Protein AF-A0A531KC43-F1 (afdb_monomer_lite)

Foldseek 3Di:
DDDDDPPPVVVVVVVVVVVVVVVVVVVVVVVVVVVVVVVLQVQLQVQEDPQADEPVRHDPDAHRRPSGHVSNHSND

Secondary structure (DSSP, 8-state):
-----SHHHHHHHHHHHHHHHHHHHHHHHHHHHHHHHHHHHHHHHHT--TTS--SSS---PPP--TTHHHHHHHH-

Structure (mmCIF, N/CA/C/O backbone):
data_AF-A0A531KC43-F1
#
_entry.id   AF-A0A531KC43-F1
#
loop_
_atom_site.group_PDB
_atom_site.id
_atom_site.type_symbol
_atom_site.label_atom_id
_atom_site.label_alt_id
_atom_site.label_comp_id
_atom_site.label_asym_id
_atom_site.label_entity_id
_atom_site.label_seq_id
_atom_site.pdbx_PDB_ins_code
_atom_site.Cartn_x
_atom_site.Cartn_y
_atom_site.Cartn_z
_atom_site.occupancy
_atom_site.B_iso_or_equiv
_atom_site.auth_seq_id
_atom_site.auth_comp_id
_atom_site.auth_asym_id
_atom_site.auth_atom_id
_atom_site.pdbx_PDB_model_num
ATOM 1 N N . MET A 1 1 ? -34.244 -3.957 52.387 1.00 45.28 1 MET A N 1
ATOM 2 C CA . MET A 1 1 ? -34.337 -4.540 51.031 1.00 45.28 1 MET A CA 1
ATOM 3 C C . MET A 1 1 ? -33.917 -3.479 50.018 1.00 45.28 1 MET A C 1
ATOM 5 O O . MET A 1 1 ? -34.693 -2.577 49.749 1.00 45.28 1 MET A O 1
ATOM 9 N N . ARG A 1 2 ? -32.674 -3.506 49.521 1.00 50.84 2 ARG A N 1
ATOM 10 C CA . ARG A 1 2 ? -32.220 -2.634 48.422 1.00 50.84 2 ARG A CA 1
ATOM 11 C C . ARG A 1 2 ? -31.542 -3.523 47.387 1.00 50.84 2 ARG A C 1
ATOM 13 O O . ARG A 1 2 ? -30.393 -3.905 47.547 1.00 50.84 2 ARG A O 1
ATOM 20 N N . SER A 1 3 ? -32.294 -3.891 46.363 1.00 65.31 3 SER A N 1
ATOM 21 C CA . SER A 1 3 ? -31.802 -4.537 45.151 1.00 65.31 3 SER A CA 1
ATOM 22 C C . SER A 1 3 ? -32.326 -3.739 43.968 1.00 65.31 3 SER A C 1
ATOM 24 O O . SER A 1 3 ? -33.494 -3.359 43.978 1.00 65.31 3 SER A O 1
ATOM 26 N N . GLY A 1 4 ? -31.471 -3.503 42.967 1.00 59.84 4 GLY A N 1
ATOM 27 C CA . GLY A 1 4 ? -31.968 -3.363 41.596 1.00 59.84 4 GLY A CA 1
ATOM 28 C C . GLY A 1 4 ? -31.539 -2.170 40.741 1.00 59.84 4 GLY A C 1
ATOM 29 O O . GLY A 1 4 ? -32.207 -1.944 39.744 1.00 59.84 4 GLY A O 1
ATOM 30 N N . ALA A 1 5 ? -30.464 -1.426 41.034 1.00 60.72 5 ALA A N 1
ATOM 31 C CA . ALA A 1 5 ? -30.043 -0.307 40.163 1.00 60.72 5 ALA A CA 1
ATOM 32 C C . ALA A 1 5 ? -28.601 -0.398 39.617 1.00 60.72 5 ALA A C 1
ATOM 34 O O . ALA A 1 5 ? -28.009 0.622 39.285 1.00 60.72 5 ALA A O 1
ATOM 35 N N . SER A 1 6 ? -28.020 -1.599 39.506 1.00 56.94 6 SER A N 1
ATOM 36 C CA . SER A 1 6 ? -26.620 -1.777 39.056 1.00 56.94 6 SER A CA 1
ATOM 37 C C . SER A 1 6 ? -26.459 -2.195 37.586 1.00 56.94 6 SER A C 1
ATOM 39 O O . SER A 1 6 ? -25.346 -2.182 37.076 1.00 56.94 6 SER A O 1
ATOM 41 N N . ALA A 1 7 ? -27.541 -2.545 36.886 1.00 61.38 7 ALA A N 1
ATOM 42 C CA . ALA A 1 7 ? -27.482 -3.016 35.499 1.00 61.38 7 ALA A CA 1
ATOM 43 C C . ALA A 1 7 ? -27.366 -1.905 34.426 1.00 61.38 7 ALA A C 1
ATOM 4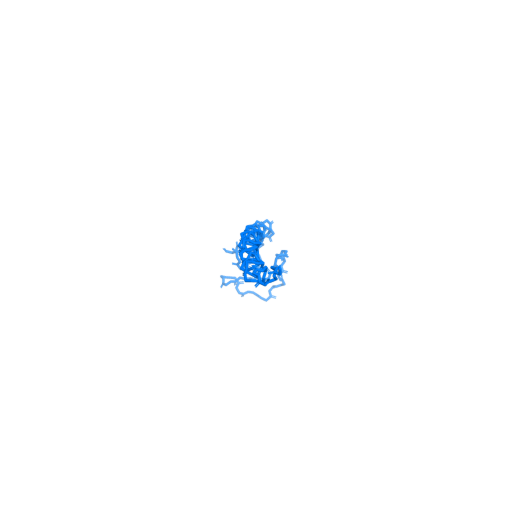5 O O . ALA A 1 7 ? -26.545 -2.060 33.525 1.00 61.38 7 ALA A O 1
ATOM 46 N N . PRO A 1 8 ? -28.117 -0.781 34.481 1.00 61.31 8 PRO A N 1
ATOM 47 C CA . PRO A 1 8 ? -28.099 0.187 33.379 1.00 61.31 8 PRO A CA 1
ATOM 48 C C . PRO A 1 8 ? -26.804 1.013 33.318 1.00 61.31 8 PRO A C 1
ATOM 50 O O . PRO A 1 8 ? -26.336 1.324 32.227 1.00 61.31 8 PRO A O 1
ATOM 53 N N . LEU A 1 9 ? -26.185 1.314 34.469 1.00 61.31 9 LEU A N 1
ATOM 54 C CA . LEU A 1 9 ? -24.895 2.016 34.526 1.00 61.31 9 LEU A CA 1
ATOM 55 C C . LEU A 1 9 ? -23.748 1.162 33.965 1.00 61.31 9 LEU A C 1
ATOM 57 O O . LEU A 1 9 ? -22.989 1.641 33.132 1.00 61.31 9 LEU A O 1
ATOM 61 N N . ALA A 1 10 ? -23.672 -0.123 34.330 1.00 65.69 10 ALA A N 1
ATOM 62 C CA . ALA A 1 10 ? -22.594 -1.010 33.882 1.00 65.69 10 ALA A CA 1
ATOM 63 C C . ALA A 1 10 ? -22.605 -1.265 32.361 1.00 65.69 10 ALA A C 1
ATOM 65 O O . ALA A 1 10 ? -21.548 -1.351 31.732 1.00 65.69 10 ALA A O 1
ATOM 66 N N . VAL A 1 11 ? -23.793 -1.370 31.752 1.00 69.38 11 VAL A N 1
ATOM 67 C CA . VAL A 1 11 ? -23.933 -1.541 30.294 1.00 69.38 11 VAL A CA 1
ATOM 68 C C . VAL A 1 11 ? -23.530 -0.260 29.561 1.00 69.38 11 VAL A C 1
ATOM 70 O O . VAL A 1 11 ? -22.771 -0.330 28.594 1.00 69.38 11 VAL A O 1
ATOM 73 N N . ALA A 1 12 ? -23.957 0.904 30.061 1.00 70.88 12 ALA A N 1
ATOM 74 C CA . ALA A 1 12 ? -23.544 2.192 29.516 1.00 70.88 12 ALA A CA 1
ATOM 75 C C . ALA A 1 12 ? -22.019 2.375 29.615 1.00 70.88 12 ALA A C 1
ATOM 77 O O . ALA A 1 12 ? -21.382 2.698 28.616 1.00 70.88 12 ALA A O 1
ATOM 78 N N . ASP A 1 13 ? -21.402 2.104 30.767 1.00 73.62 13 ASP A N 1
ATOM 79 C CA . ASP A 1 13 ? -19.947 2.216 30.949 1.00 73.62 13 ASP A CA 1
ATOM 80 C C . ASP A 1 13 ? -19.167 1.305 29.986 1.00 73.62 13 ASP A C 1
ATOM 82 O O . ASP A 1 13 ? -18.144 1.704 29.417 1.00 73.62 13 ASP A O 1
ATOM 86 N N . THR A 1 14 ? -19.689 0.103 29.729 1.00 79.12 14 THR A N 1
ATOM 87 C CA . THR A 1 14 ? -19.107 -0.854 28.777 1.00 79.12 14 THR A CA 1
ATOM 88 C C . THR A 1 14 ? -19.180 -0.336 27.337 1.00 79.12 14 THR A C 1
ATOM 90 O O . THR A 1 14 ? -18.184 -0.389 26.612 1.00 79.12 14 THR A O 1
ATOM 93 N N . GLU A 1 15 ? -20.318 0.225 26.918 1.00 78.94 15 GLU A N 1
ATOM 94 C CA . GLU A 1 15 ? -20.491 0.815 25.583 1.00 78.94 15 GLU A CA 1
ATOM 95 C C . GLU A 1 15 ? -19.530 1.996 25.353 1.00 78.94 15 GLU A C 1
ATOM 97 O O . GLU A 1 15 ? -18.843 2.076 24.325 1.00 78.94 15 GLU A O 1
ATOM 102 N N . HIS A 1 16 ? -19.401 2.881 26.346 1.00 83.94 16 HIS A N 1
ATOM 103 C CA . HIS A 1 16 ? -18.457 3.998 26.302 1.00 83.94 16 HIS A CA 1
ATOM 104 C C . HIS A 1 16 ? -17.002 3.507 26.242 1.00 83.94 16 HIS A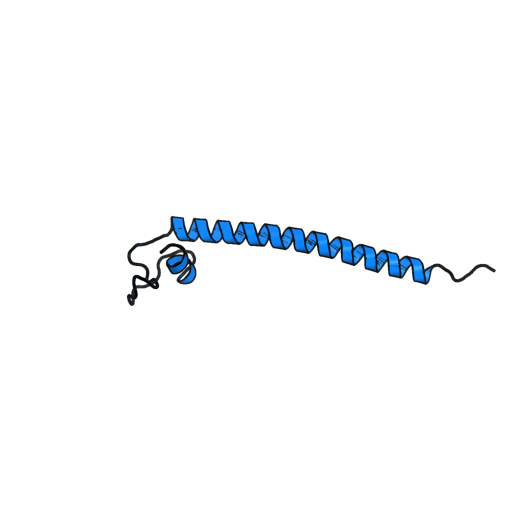 C 1
ATOM 106 O O . HIS A 1 16 ? -16.203 4.047 25.464 1.00 83.94 16 HIS A O 1
ATOM 112 N N . GLY A 1 17 ? -16.666 2.459 27.001 1.00 87.00 17 GLY A N 1
ATOM 113 C CA . GLY A 1 17 ? -15.353 1.815 26.999 1.00 87.00 17 GLY A CA 1
ATOM 114 C C . GLY A 1 17 ? -14.978 1.221 25.638 1.00 87.00 17 GLY A C 1
ATOM 115 O O . GLY A 1 17 ? -13.903 1.522 25.110 1.00 87.00 17 GLY A O 1
ATOM 116 N N . ILE A 1 18 ? -15.883 0.457 25.017 1.00 90.88 18 ILE A N 1
ATOM 117 C CA . ILE A 1 18 ? -15.684 -0.128 23.679 1.00 90.88 18 ILE A CA 1
ATOM 118 C C . ILE A 1 18 ? -15.516 0.977 22.632 1.00 90.88 18 ILE A C 1
ATOM 120 O O . ILE A 1 18 ? -14.584 0.929 21.830 1.00 90.88 18 ILE A O 1
ATOM 124 N N . ARG A 1 19 ? -16.351 2.024 22.661 1.00 90.38 19 ARG A N 1
ATOM 125 C CA . ARG A 1 19 ? -16.247 3.155 21.724 1.00 90.38 19 ARG A CA 1
ATOM 126 C C . ARG A 1 19 ? -14.940 3.935 21.889 1.00 90.38 19 ARG A C 1
ATOM 128 O O . ARG A 1 19 ? -14.383 4.438 20.909 1.00 90.38 19 ARG A O 1
ATOM 135 N N . ALA A 1 20 ? -14.451 4.096 23.117 1.00 89.62 20 ALA A N 1
ATOM 136 C CA . ALA A 1 20 ? -13.166 4.739 23.384 1.00 89.62 20 ALA A CA 1
ATOM 137 C C . ALA A 1 20 ? -11.991 3.877 22.896 1.00 89.62 20 ALA A C 1
ATOM 139 O O . ALA A 1 20 ? -11.071 4.397 22.263 1.00 89.62 20 ALA A O 1
ATOM 140 N N . PHE A 1 21 ? -12.045 2.565 23.129 1.00 92.81 21 PHE A N 1
ATOM 141 C CA . PHE A 1 21 ? -11.054 1.616 22.633 1.00 92.81 21 PHE A CA 1
ATOM 142 C C . PHE A 1 21 ? -11.021 1.579 21.101 1.00 92.81 21 PHE A C 1
ATOM 144 O O . PHE A 1 21 ? -9.956 1.765 20.513 1.00 92.81 21 PHE A O 1
ATOM 151 N N . ALA A 1 22 ? -12.180 1.436 20.452 1.00 94.38 22 ALA A N 1
ATOM 152 C CA . ALA A 1 22 ? -12.303 1.399 18.997 1.00 94.38 22 ALA A CA 1
ATOM 153 C C . ALA A 1 22 ? -11.703 2.652 18.345 1.00 94.38 22 ALA A C 1
ATOM 155 O O . ALA A 1 22 ? -10.893 2.537 17.430 1.00 94.38 22 ALA A O 1
ATOM 156 N N . ARG A 1 23 ? -11.998 3.850 18.873 1.00 94.75 23 ARG A N 1
ATOM 157 C CA . ARG A 1 23 ? -11.400 5.106 18.382 1.00 94.75 23 ARG A CA 1
ATOM 158 C C . ARG A 1 23 ? -9.873 5.105 18.449 1.00 94.75 23 ARG A C 1
ATOM 160 O O . ARG A 1 23 ? -9.221 5.548 17.508 1.00 94.75 23 ARG A O 1
ATOM 167 N N . ARG A 1 24 ? -9.293 4.584 19.534 1.00 93.56 24 ARG A N 1
ATOM 168 C CA . ARG A 1 24 ? -7.832 4.473 19.677 1.00 93.56 24 ARG A CA 1
ATOM 169 C C . ARG A 1 24 ? -7.245 3.476 18.681 1.00 93.56 24 ARG A C 1
ATOM 171 O O . ARG A 1 24 ? -6.200 3.758 18.106 1.00 93.56 24 ARG A O 1
ATOM 178 N N . GLN A 1 25 ? -7.909 2.341 18.456 1.00 96.00 25 GLN A N 1
ATOM 179 C CA . GLN A 1 25 ? -7.447 1.352 17.479 1.00 96.00 25 GLN A CA 1
ATOM 180 C C . GLN A 1 25 ? -7.521 1.887 16.052 1.00 96.00 25 GLN A C 1
ATOM 182 O O . GLN A 1 25 ? -6.547 1.758 15.321 1.00 96.00 25 GLN A O 1
ATOM 187 N N . VAL A 1 26 ? -8.609 2.569 15.681 1.00 96.50 26 VAL A N 1
ATOM 188 C CA . VAL A 1 26 ? -8.731 3.230 14.373 1.00 96.50 26 VAL A CA 1
ATOM 189 C C . VAL A 1 26 ? -7.591 4.222 14.168 1.00 96.50 26 VAL A C 1
ATOM 191 O O . VAL A 1 26 ? -6.924 4.163 13.143 1.00 96.50 26 VAL A O 1
ATOM 194 N N . GLY A 1 27 ? -7.291 5.071 15.157 1.00 95.75 27 GLY A N 1
ATOM 195 C CA . GLY A 1 27 ? -6.162 6.001 15.061 1.00 95.75 27 GLY A CA 1
ATOM 196 C C . GLY A 1 27 ? -4.818 5.297 14.828 1.00 95.75 27 GLY A C 1
ATOM 197 O O . GLY A 1 27 ? -4.031 5.727 13.987 1.00 95.75 27 GLY A O 1
ATOM 198 N N . ARG A 1 28 ? -4.569 4.179 15.520 1.00 96.69 28 ARG A N 1
ATOM 199 C CA . ARG A 1 28 ? -3.340 3.382 15.351 1.00 96.69 28 ARG A CA 1
ATOM 200 C C . ARG A 1 28 ? -3.274 2.701 13.986 1.00 96.69 28 ARG A C 1
ATOM 202 O O . ARG A 1 28 ? -2.218 2.722 13.367 1.00 96.69 28 ARG A O 1
ATOM 209 N N . LEU A 1 29 ? -4.385 2.138 13.515 1.00 97.81 29 LEU A N 1
ATOM 210 C CA . LEU A 1 29 ? -4.475 1.501 12.201 1.00 97.81 29 LEU A CA 1
ATOM 211 C C . LEU A 1 29 ? -4.291 2.514 11.073 1.00 97.81 29 LEU A C 1
ATOM 213 O O . LEU A 1 29 ? -3.576 2.227 10.121 1.00 97.81 29 LEU A O 1
ATOM 217 N N . LEU A 1 30 ? -4.867 3.711 11.202 1.00 97.88 30 LEU A N 1
ATOM 218 C CA . LEU A 1 30 ? -4.662 4.795 10.242 1.00 97.88 30 LEU A CA 1
ATOM 219 C C . LEU A 1 30 ? -3.195 5.228 10.200 1.00 97.88 30 LEU A C 1
ATOM 221 O O . LEU A 1 30 ? -2.619 5.314 9.120 1.00 97.88 30 LEU A O 1
ATOM 225 N N . GLY A 1 31 ? -2.569 5.443 11.361 1.00 97.62 31 GLY A N 1
ATOM 226 C CA . GLY A 1 31 ? -1.148 5.790 11.428 1.00 97.62 31 GLY A CA 1
ATOM 227 C C . GLY A 1 31 ? -0.243 4.702 10.843 1.00 97.62 31 GLY A C 1
ATOM 228 O O . GLY A 1 31 ? 0.648 5.001 10.053 1.00 97.62 31 GLY A O 1
ATOM 229 N N . ALA A 1 32 ? -0.499 3.435 11.176 1.00 98.12 32 ALA A N 1
ATOM 230 C CA . ALA A 1 32 ? 0.243 2.304 10.625 1.00 98.12 32 ALA A CA 1
ATOM 231 C C . ALA A 1 32 ? 0.029 2.158 9.111 1.00 98.12 32 ALA A C 1
ATOM 233 O O . ALA A 1 32 ? 0.982 1.899 8.383 1.00 98.12 32 ALA A O 1
ATOM 234 N N . GLY A 1 33 ? -1.199 2.374 8.633 1.00 98.19 33 GLY A N 1
ATOM 235 C CA . GLY A 1 33 ? -1.528 2.372 7.210 1.00 98.19 33 GLY A CA 1
ATOM 236 C C . GLY A 1 33 ? -0.787 3.469 6.450 1.00 98.19 33 GLY A C 1
ATOM 237 O O . GLY A 1 33 ? -0.161 3.185 5.436 1.00 98.19 33 GLY A O 1
ATOM 238 N N . LEU A 1 34 ? -0.771 4.699 6.972 1.00 98.12 34 LEU A N 1
ATOM 239 C CA . LEU A 1 34 ? 0.005 5.800 6.390 1.00 98.12 34 LEU A CA 1
ATOM 240 C C . LEU A 1 34 ? 1.501 5.481 6.351 1.00 98.12 34 LEU A C 1
ATOM 242 O O . LEU A 1 34 ? 2.148 5.695 5.331 1.00 98.12 34 LEU A O 1
ATOM 246 N N . PHE A 1 35 ? 2.046 4.932 7.436 1.00 98.06 35 PHE A N 1
ATOM 247 C CA . PHE A 1 35 ? 3.448 4.530 7.476 1.00 98.06 35 PHE A CA 1
ATOM 248 C C . PHE A 1 35 ? 3.762 3.440 6.442 1.00 98.06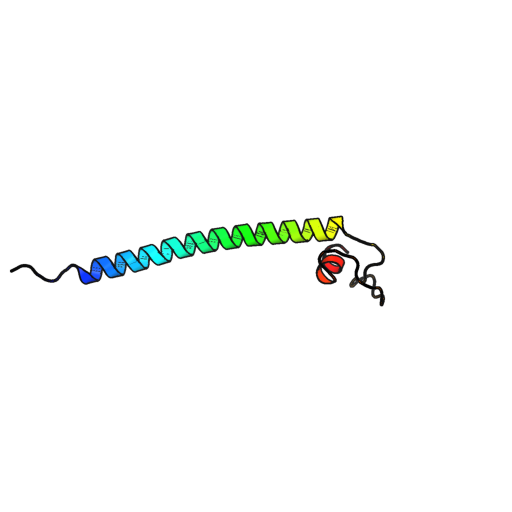 35 PHE A C 1
ATOM 250 O O . PHE A 1 35 ? 4.755 3.543 5.727 1.00 98.06 35 PHE A O 1
ATOM 257 N N . ALA A 1 36 ? 2.895 2.433 6.310 1.00 97.88 36 ALA A N 1
ATOM 258 C CA . ALA A 1 36 ? 3.040 1.380 5.312 1.00 97.88 36 ALA A CA 1
ATOM 259 C C . ALA A 1 36 ? 2.962 1.925 3.877 1.00 97.88 36 ALA A C 1
ATOM 261 O O . ALA A 1 36 ? 3.740 1.495 3.034 1.00 97.88 36 ALA A O 1
ATOM 262 N N . LEU A 1 37 ? 2.086 2.898 3.605 1.00 97.56 37 LEU A N 1
ATOM 263 C CA . LEU A 1 37 ? 2.001 3.564 2.301 1.00 97.56 37 LEU A CA 1
ATOM 264 C C . LEU A 1 37 ? 3.279 4.341 1.968 1.00 97.56 37 LEU A C 1
ATOM 266 O O . LEU A 1 37 ? 3.770 4.268 0.845 1.00 97.56 37 LEU A O 1
ATOM 270 N N . VAL A 1 38 ? 3.852 5.050 2.943 1.00 97.75 38 VAL A N 1
ATOM 271 C CA . VAL A 1 38 ? 5.132 5.747 2.752 1.00 97.75 38 VAL A CA 1
ATOM 272 C C . VAL A 1 38 ? 6.260 4.743 2.521 1.00 97.75 38 VAL A C 1
ATOM 274 O O . VAL A 1 38 ? 7.039 4.910 1.588 1.00 97.75 38 VAL A O 1
ATOM 277 N N . ALA A 1 39 ? 6.331 3.681 3.324 1.00 97.50 39 ALA A N 1
ATOM 278 C CA . ALA A 1 39 ? 7.330 2.630 3.158 1.00 97.50 39 ALA A CA 1
ATOM 279 C C . ALA A 1 39 ? 7.207 1.934 1.792 1.00 97.50 39 ALA A C 1
ATOM 281 O O . ALA A 1 39 ? 8.223 1.708 1.139 1.00 97.50 39 ALA A O 1
ATOM 282 N N . PHE A 1 40 ? 5.976 1.667 1.337 1.00 97.56 40 PHE A N 1
ATOM 283 C CA . PHE A 1 40 ? 5.685 1.176 -0.010 1.00 97.56 40 PHE A CA 1
ATOM 284 C C . PHE A 1 40 ? 6.259 2.127 -1.061 1.00 97.56 40 PHE A C 1
ATOM 286 O O . PHE A 1 40 ? 7.031 1.696 -1.907 1.00 97.56 40 PHE A O 1
ATOM 293 N N . GLY A 1 41 ? 5.944 3.424 -0.980 1.00 96.69 41 GLY A N 1
ATOM 294 C CA . GLY A 1 41 ? 6.429 4.409 -1.946 1.00 96.69 41 GLY A CA 1
ATOM 295 C C . GLY A 1 41 ? 7.954 4.504 -1.986 1.00 96.69 41 GLY A C 1
ATOM 296 O O . GLY A 1 41 ? 8.541 4.505 -3.063 1.00 96.69 41 GLY A O 1
ATOM 297 N N . VAL A 1 42 ? 8.606 4.509 -0.820 1.00 97.31 42 VAL A N 1
ATOM 298 C CA . VAL A 1 42 ? 10.073 4.526 -0.721 1.00 97.31 42 VAL A CA 1
ATOM 299 C C . VAL A 1 42 ? 10.688 3.263 -1.325 1.00 97.31 42 VAL A C 1
ATOM 301 O O . VAL A 1 42 ? 11.652 3.370 -2.076 1.00 97.31 42 VAL A O 1
ATOM 304 N N . ALA A 1 43 ? 10.139 2.078 -1.043 1.00 96.25 43 ALA A N 1
ATOM 305 C CA . ALA A 1 43 ? 10.625 0.822 -1.614 1.00 96.25 43 ALA A CA 1
ATOM 306 C C . ALA A 1 43 ? 10.438 0.769 -3.141 1.00 96.25 43 ALA A C 1
ATOM 308 O O . ALA A 1 43 ? 11.355 0.364 -3.860 1.00 96.25 43 ALA A O 1
ATOM 309 N N . SER A 1 44 ? 9.288 1.235 -3.638 1.00 95.31 44 SER A N 1
ATOM 310 C CA . SER A 1 44 ? 8.999 1.335 -5.071 1.00 95.31 44 SER A CA 1
ATOM 311 C C . SER A 1 44 ? 9.963 2.282 -5.788 1.00 95.31 44 SER A C 1
ATOM 313 O O . SER A 1 44 ? 10.423 1.951 -6.877 1.00 95.31 44 SER A O 1
ATOM 315 N N . LEU A 1 45 ? 10.311 3.422 -5.176 1.00 93.81 45 LEU A N 1
ATOM 316 C CA . LEU A 1 45 ? 11.297 4.369 -5.716 1.00 93.81 45 LEU A CA 1
ATOM 317 C C . LEU A 1 45 ? 12.721 3.809 -5.665 1.00 93.81 45 LEU A C 1
ATOM 319 O O . LEU A 1 45 ? 13.475 3.925 -6.624 1.00 93.81 45 LEU A O 1
ATOM 323 N N . ALA A 1 46 ? 13.098 3.195 -4.542 1.00 96.19 46 ALA A N 1
ATOM 324 C CA . ALA A 1 46 ? 14.436 2.645 -4.346 1.00 96.19 46 ALA A CA 1
ATOM 325 C C . ALA A 1 46 ? 14.748 1.497 -5.317 1.00 96.19 46 ALA A C 1
ATOM 327 O O . ALA A 1 46 ? 15.910 1.260 -5.635 1.00 96.19 46 ALA A O 1
ATOM 328 N N . THR A 1 47 ? 13.711 0.791 -5.773 1.00 94.75 47 THR A N 1
ATOM 329 C CA . THR A 1 47 ? 13.811 -0.314 -6.736 1.00 94.75 47 THR A CA 1
ATOM 330 C C . THR A 1 47 ? 13.269 0.050 -8.116 1.00 94.75 47 THR A C 1
ATOM 332 O O . THR A 1 47 ? 12.991 -0.839 -8.915 1.00 94.75 47 THR A O 1
ATOM 335 N N . TRP A 1 48 ? 13.114 1.346 -8.404 1.00 94.19 48 TRP A N 1
ATOM 336 C CA . TRP A 1 48 ? 12.685 1.809 -9.718 1.00 94.19 48 TRP A CA 1
ATOM 337 C C . TRP A 1 48 ? 13.658 1.346 -10.806 1.00 94.19 48 TRP A C 1
ATOM 339 O O . TRP A 1 48 ? 14.881 1.413 -10.647 1.00 94.19 48 TRP A O 1
ATOM 349 N N . ASN A 1 49 ? 13.099 0.892 -11.923 1.00 88.75 49 ASN A N 1
ATOM 350 C CA . ASN A 1 49 ? 13.844 0.422 -13.075 1.00 88.75 49 ASN A CA 1
ATOM 351 C C . ASN A 1 49 ? 13.206 0.978 -14.348 1.00 88.75 49 ASN A C 1
ATOM 353 O O . ASN A 1 49 ? 12.007 0.842 -14.555 1.00 88.75 49 ASN A O 1
ATOM 357 N N . VAL A 1 50 ? 14.025 1.553 -15.229 1.00 88.62 50 VAL A N 1
ATOM 358 C CA . VAL A 1 50 ? 13.568 2.141 -16.497 1.00 88.62 50 VAL A CA 1
ATOM 359 C C . VAL A 1 50 ? 12.974 1.117 -17.475 1.00 88.62 50 VAL A C 1
ATOM 361 O O . VAL A 1 50 ? 12.246 1.492 -18.387 1.00 88.62 50 VAL A O 1
ATOM 364 N N . ALA A 1 51 ? 13.316 -0.165 -17.326 1.00 87.44 51 ALA A N 1
ATOM 365 C CA . ALA A 1 51 ? 12.844 -1.247 -18.183 1.00 87.44 51 ALA A CA 1
ATOM 366 C C . ALA A 1 51 ? 11.599 -1.958 -17.632 1.00 87.44 51 ALA A C 1
ATOM 368 O O . ALA A 1 51 ? 11.063 -2.831 -18.324 1.00 87.44 51 ALA A O 1
ATOM 369 N N . ASP A 1 52 ? 11.160 -1.623 -16.411 1.00 88.19 52 ASP A N 1
ATOM 370 C CA . ASP A 1 52 ? 9.926 -2.175 -15.859 1.00 88.19 52 ASP A CA 1
ATOM 371 C C . ASP A 1 52 ? 8.716 -1.635 -16.633 1.00 88.19 52 ASP A C 1
ATOM 373 O O . ASP A 1 52 ? 8.681 -0.455 -16.991 1.00 88.19 52 ASP A O 1
ATOM 377 N N . PRO A 1 53 ? 7.701 -2.475 -16.896 1.00 86.38 53 PRO A N 1
ATOM 378 C CA . PRO A 1 53 ? 6.517 -2.023 -17.597 1.00 86.38 53 PRO A CA 1
ATOM 379 C C . PRO A 1 53 ? 5.694 -1.058 -16.739 1.00 86.38 53 PRO A C 1
ATOM 381 O O . PRO A 1 53 ? 5.399 -1.329 -15.572 1.00 86.38 53 PRO A O 1
ATOM 384 N N . SER A 1 54 ? 5.269 0.043 -17.353 1.00 81.62 54 SER A N 1
ATOM 385 C CA . SER A 1 54 ? 4.452 1.098 -16.747 1.00 81.62 54 SER A CA 1
ATOM 386 C C 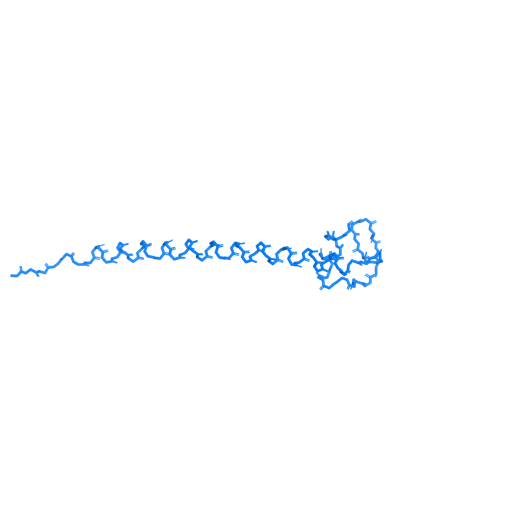. SER A 1 54 ? 3.397 1.605 -17.739 1.00 81.62 54 SER A C 1
ATOM 388 O O . SER A 1 54 ? 3.369 1.184 -18.898 1.00 81.62 54 SER A O 1
ATOM 390 N N . PHE A 1 55 ? 2.516 2.523 -17.320 1.00 79.69 55 PHE A N 1
ATOM 391 C CA . PHE A 1 55 ? 1.540 3.121 -18.244 1.00 79.69 55 PHE A CA 1
ATOM 392 C C . PHE A 1 55 ? 2.214 3.872 -19.399 1.00 79.69 55 PHE A C 1
ATOM 394 O O . PHE A 1 55 ? 1.690 3.876 -20.513 1.00 79.69 55 PHE A O 1
ATOM 401 N N . SER A 1 56 ? 3.376 4.473 -19.138 1.00 81.38 56 SER A N 1
ATOM 402 C CA . SER A 1 56 ? 4.180 5.182 -20.135 1.00 81.38 56 SER A CA 1
ATOM 403 C C . SER A 1 56 ? 5.081 4.233 -20.937 1.00 81.38 56 SER A C 1
ATOM 405 O O . SER A 1 56 ? 5.463 4.551 -22.063 1.00 81.38 56 SER A O 1
ATOM 407 N N . HIS A 1 57 ? 5.404 3.063 -20.376 1.00 73.69 57 HIS A N 1
ATOM 408 C CA . HIS A 1 57 ? 6.344 2.087 -20.922 1.00 73.69 57 HIS A CA 1
ATOM 409 C C . HIS A 1 57 ? 5.708 0.689 -21.029 1.00 73.69 57 HIS A C 1
ATOM 411 O O . HIS A 1 57 ? 6.100 -0.260 -20.350 1.00 73.69 57 HIS A O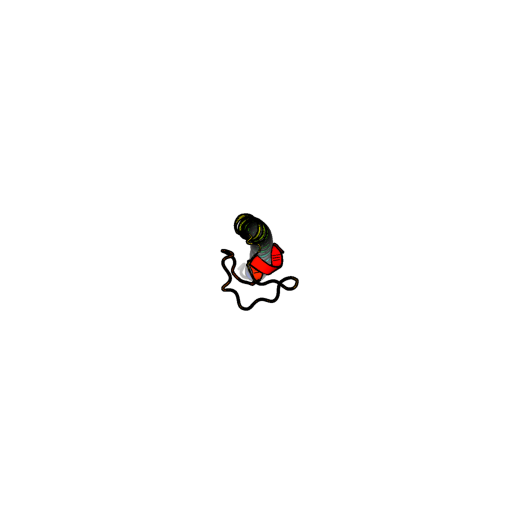 1
ATOM 417 N N . ALA A 1 58 ? 4.700 0.547 -21.893 1.00 74.38 58 ALA A N 1
ATOM 418 C CA . ALA A 1 58 ? 3.985 -0.713 -22.100 1.00 74.38 58 ALA A CA 1
ATOM 419 C C . ALA A 1 58 ? 4.850 -1.733 -22.871 1.00 74.38 58 ALA A C 1
ATOM 421 O O . ALA A 1 58 ? 4.806 -1.813 -24.099 1.00 74.38 58 ALA A O 1
ATOM 422 N N . THR A 1 59 ? 5.658 -2.495 -22.136 1.00 78.94 59 THR A N 1
ATOM 423 C CA . THR A 1 59 ? 6.495 -3.594 -22.642 1.00 78.94 59 THR A CA 1
ATOM 424 C C . THR A 1 59 ? 6.069 -4.921 -22.014 1.00 78.94 59 THR A C 1
ATOM 426 O O . THR A 1 59 ? 5.501 -4.937 -20.927 1.00 78.94 59 THR A O 1
ATOM 429 N N . ASP A 1 60 ? 6.382 -6.047 -22.660 1.00 79.62 60 ASP A N 1
ATOM 430 C CA . ASP A 1 60 ? 6.171 -7.395 -22.096 1.00 79.62 60 ASP A CA 1
ATOM 431 C C . ASP A 1 60 ? 7.328 -7.832 -21.168 1.00 79.62 60 ASP A C 1
ATOM 433 O O . ASP A 1 60 ? 7.598 -9.022 -20.985 1.00 79.62 60 ASP A O 1
ATOM 437 N N . ASN A 1 61 ? 8.057 -6.868 -20.598 1.00 85.12 61 ASN A N 1
ATOM 438 C CA . ASN A 1 61 ? 9.179 -7.148 -19.712 1.00 85.12 61 ASN A CA 1
ATOM 439 C C . ASN A 1 61 ? 8.699 -7.691 -18.362 1.00 85.12 61 ASN A C 1
ATOM 441 O O . ASN A 1 61 ? 7.645 -7.326 -17.839 1.00 85.12 61 ASN A O 1
ATOM 445 N N . ILE A 1 62 ? 9.514 -8.559 -17.765 1.00 87.19 62 ILE A N 1
ATOM 446 C CA . ILE A 1 62 ? 9.266 -9.069 -16.416 1.00 87.19 62 ILE A CA 1
ATOM 447 C C . ILE A 1 62 ? 9.491 -7.926 -15.422 1.00 87.19 62 ILE A C 1
ATOM 449 O O . ILE A 1 62 ? 10.559 -7.321 -15.419 1.00 87.19 62 ILE A O 1
ATOM 453 N N . VAL A 1 63 ? 8.505 -7.665 -14.560 1.00 91.25 63 VAL A N 1
ATOM 454 C CA . VAL A 1 63 ? 8.601 -6.630 -13.522 1.00 91.25 63 VAL A CA 1
ATOM 455 C C . VAL A 1 63 ? 9.700 -6.975 -12.518 1.00 91.25 63 VAL A C 1
ATOM 457 O O . VAL A 1 63 ? 9.691 -8.063 -11.937 1.00 91.25 63 VAL A O 1
ATOM 460 N N . THR A 1 64 ? 10.609 -6.030 -12.281 1.00 94.19 64 THR A N 1
ATOM 461 C CA . THR A 1 64 ? 11.730 -6.174 -11.342 1.00 94.19 64 THR A CA 1
ATOM 462 C C . THR A 1 64 ? 11.553 -5.386 -10.044 1.00 94.19 64 THR A C 1
ATOM 464 O O . THR A 1 64 ? 12.193 -5.726 -9.046 1.00 94.19 64 THR A O 1
ATOM 467 N N . ASN A 1 65 ? 10.654 -4.395 -10.011 1.00 95.44 65 ASN A N 1
ATOM 468 C CA . ASN A 1 65 ? 10.315 -3.643 -8.805 1.00 95.44 65 ASN A CA 1
ATOM 469 C C . ASN A 1 65 ? 9.924 -4.566 -7.640 1.00 95.44 65 ASN A C 1
ATOM 471 O O . ASN A 1 65 ? 9.084 -5.460 -7.782 1.00 95.44 65 ASN A O 1
ATOM 475 N N . ALA A 1 66 ? 10.473 -4.306 -6.453 1.00 93.19 66 AL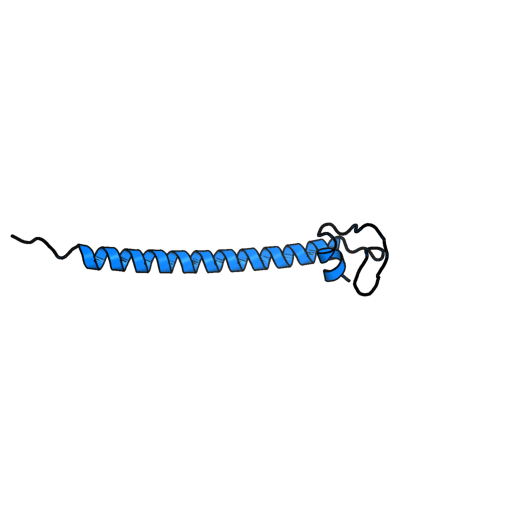A A N 1
ATOM 476 C CA . ALA A 1 66 ? 10.228 -5.145 -5.280 1.00 93.19 66 ALA A CA 1
ATOM 477 C C . ALA A 1 66 ? 8.763 -5.121 -4.813 1.00 93.19 66 ALA A C 1
ATOM 479 O O . ALA A 1 66 ? 8.291 -6.087 -4.214 1.00 93.19 66 ALA A O 1
ATOM 480 N N . MET A 1 67 ? 8.032 -4.043 -5.112 1.00 94.75 67 MET A N 1
ATOM 481 C CA . MET A 1 67 ? 6.602 -3.919 -4.824 1.00 94.75 67 MET A CA 1
ATOM 482 C C . MET A 1 67 ? 5.718 -4.408 -5.990 1.00 94.75 67 MET A C 1
ATOM 484 O O . MET A 1 67 ? 4.496 -4.239 -5.967 1.00 94.75 67 MET A O 1
ATOM 488 N N . GLY A 1 68 ? 6.319 -5.045 -7.002 1.00 92.88 68 GLY A N 1
ATOM 489 C CA . GLY A 1 68 ? 5.647 -5.598 -8.175 1.00 92.88 68 GLY A CA 1
ATOM 490 C C . GLY A 1 68 ? 5.140 -4.525 -9.139 1.00 92.88 68 GLY A C 1
ATOM 491 O O . GLY A 1 68 ? 5.604 -3.387 -9.130 1.00 92.88 68 GLY A O 1
ATOM 492 N N . TYR A 1 69 ? 4.162 -4.885 -9.978 1.00 91.81 69 TYR A N 1
ATOM 493 C CA . TYR A 1 69 ? 3.659 -4.001 -11.042 1.00 91.81 69 TYR A CA 1
ATOM 494 C C . TYR A 1 69 ? 3.096 -2.681 -10.502 1.00 91.81 69 TYR A C 1
ATOM 496 O O . TYR A 1 69 ? 3.347 -1.618 -11.055 1.00 91.81 69 TYR A O 1
ATOM 504 N N . VAL A 1 70 ? 2.378 -2.730 -9.375 1.00 92.44 70 VAL A N 1
ATOM 505 C CA . VAL A 1 70 ? 1.845 -1.519 -8.730 1.00 92.44 70 VAL A CA 1
ATOM 506 C C . VAL A 1 70 ? 2.979 -0.612 -8.251 1.00 92.44 70 VAL A C 1
ATOM 508 O O . VAL A 1 70 ? 2.855 0.605 -8.325 1.00 92.44 70 VAL A O 1
ATOM 511 N N . GLY A 1 71 ? 4.085 -1.197 -7.785 1.00 93.81 71 GLY A N 1
ATOM 512 C CA . GLY A 1 71 ? 5.295 -0.464 -7.430 1.00 93.81 71 GLY A CA 1
ATOM 513 C C . GLY A 1 71 ? 5.937 0.225 -8.622 1.00 93.81 71 GLY A C 1
ATOM 514 O O . GLY A 1 71 ? 6.177 1.424 -8.551 1.00 93.81 71 GLY A O 1
ATOM 515 N N . ALA A 1 72 ? 6.135 -0.520 -9.714 1.00 93.06 72 ALA A N 1
ATOM 516 C CA . ALA A 1 72 ? 6.684 -0.002 -10.967 1.00 93.06 72 ALA A CA 1
ATOM 517 C C . ALA A 1 72 ? 5.848 1.158 -11.530 1.00 93.06 72 ALA A C 1
ATOM 519 O O . ALA A 1 72 ? 6.394 2.189 -11.888 1.00 93.06 72 ALA A O 1
ATOM 520 N N . VAL A 1 73 ? 4.518 1.030 -11.527 1.00 91.88 73 VAL A N 1
ATOM 521 C CA . VAL A 1 73 ? 3.602 2.094 -11.972 1.00 91.88 73 VAL A CA 1
ATOM 522 C C . VAL A 1 73 ? 3.590 3.295 -11.026 1.00 91.88 73 VAL A C 1
ATOM 524 O O . VAL A 1 73 ? 3.380 4.417 -11.466 1.00 91.88 73 VAL A O 1
ATOM 527 N N . PHE A 1 74 ? 3.756 3.079 -9.721 1.00 92.19 74 PHE A N 1
ATOM 528 C CA . PHE A 1 74 ? 3.769 4.169 -8.746 1.00 92.19 74 PHE A CA 1
ATOM 529 C C . PHE A 1 74 ? 5.053 5.008 -8.820 1.00 92.19 74 PHE A C 1
ATOM 531 O O . PHE A 1 74 ? 5.021 6.182 -8.456 1.00 92.19 74 PHE A O 1
ATOM 538 N N . SER A 1 75 ? 6.177 4.401 -9.217 1.00 91.25 75 SER A N 1
ATOM 539 C CA . SER A 1 75 ? 7.480 5.067 -9.310 1.00 91.25 75 SER A CA 1
ATOM 540 C C . SER A 1 75 ? 7.869 5.543 -10.716 1.00 91.25 75 SER A C 1
ATOM 542 O O . SER A 1 75 ? 8.891 6.219 -10.826 1.00 91.25 75 SER A O 1
ATOM 544 N N . ASP A 1 76 ? 7.084 5.209 -11.745 1.00 85.25 76 ASP A N 1
ATOM 545 C CA . ASP A 1 76 ? 7.135 5.784 -13.105 1.00 85.25 76 ASP A CA 1
ATOM 546 C C . ASP A 1 76 ? 6.634 7.237 -13.138 1.00 85.25 76 ASP A C 1
ATOM 548 O O . ASP A 1 76 ? 7.325 8.076 -13.760 1.00 85.25 76 ASP A O 1
#

Sequence (76 aa):
MRSGASAPLAVADTEHGIRAFARRQVGRLLGAGLFALVAFGVASLATWNVADPSFSHATDNIVTNAMGYVGAVFSD

Radius of gyration: 24.8 Å; chains: 1; bounding box: 49×15×74 Å

pLDDT: mean 86.26, std 12.96, range [45.28, 98.19]